Protein 4JPD (pdb70)

Secondary structure (DSSP, 8-state):
----HHHHHHHHHHHHHHHHHHHHHHHTT---EEEEETTEEEEE-TTS-EEEEEEEGGGTEEEEEETTEEEEEEEETTEEEETTT--BHHHHHHHHHHHHHSS------

CATH classification: 3.30.920.10

B-factor: mean 18.34, std 9.59, range [4.43, 55.81]

Foldseek 3Di:
DDDDVVLVVVLVVVLVLVVVLVVVVCVPDFDWDWDDDDQKIWTAGPVRFIWIWGDDVVQSWIWIQAPVGIFIWHDDPHFTATPPPGDGDQVVVQVRVCVRRVHGRHRDD

Organism: Burkholderia cenocepacia (strain ATCC BAA-245 / DSM 16553 / LMG 16656 / NCTC 13227 / J2315 / CF5610) (NCBI:txid216591)

Sequence (109 aa):
SMSDTEYLARAEAVLLAAVERTVDVANDGDHDIDLERNNGSSVLTLTFENGSKIIVNLQPPMKEVWIAAKAGGFHYRFIIDGEEWRDTRTGTEFFSSALTDDYATQQAGLPITFSA

Radius of gyration: 13.41 Å; Cα contacts (8 Å, |Δi|>4): 177; chains: 1; bounding box: 35×29×28 Å

InterPro domains:
  IPR002908 Frataxin/CyaY [PF01491] (1-101)
  IPR002908 Frataxin/CyaY [PS50810] (1-104)
  IPR002908 Frataxin/CyaY [PTHR16821] (1-107)
  IPR002908 Frataxin/CyaY [SM01219] (1-107)
  IPR002908 Frataxin/CyaY [TIGR03421] (3-106)
  IPR020895 Frataxin conserved site [PS01344] (51-65)
  IPR036524 Frataxin/CyaY superfamily [G3DSA:3.30.920.10] (1-108)
  IPR036524 Frataxin/CyaY superfamily [SSF55387] (1-106)
  IPR047584 Iron-sulfur cluster assembly protein CyaY [MF_00142] (1-106)

Solvent-accessible surface area: 6140 Å² total; per-residue (Å²): 162,178,93,45,97,144,14,42,63,129,0,75,57,6,0,34,22,0,49,141,33,0,68,103,15,52,126,55,90,30,116,6,88,44,35,91,99,68,45,58,0,38,0,49,6,97,105,54,17,46,0,58,0,28,12,43,69,98,82,103,7,0,70,2,47,17,143,52,32,52,44,68,0,96,67,80,128,59,70,17,73,12,62,216,104,41,60,51,0,24,62,4,0,34,74,26,0,49,105,4,30,65,83,91,6,99,13,86,133

Structure (mmCIF, N/CA/C/O backbone):
data_4JPD
#
_entry.id   4JPD
#
_cell.length_a   96.020
_cell.length_b   96.020
_cell.length_c   96.020
_cell.angle_alpha   90.000
_cell.angle_beta   90.000
_cell.angle_gamma   90.000
#
_symmetry.space_group_name_H-M   'P 43 3 2'
#
loop_
_entity.id
_entity.type
_entity.pdbx_description
1 polymer 'Protein CyaY'
2 non-polymer 'ACETATE ION'
3 non-polymer 'SODIUM ION'
4 non-polymer 'SULFATE ION'
5 water water
#
loop_
_atom_site.g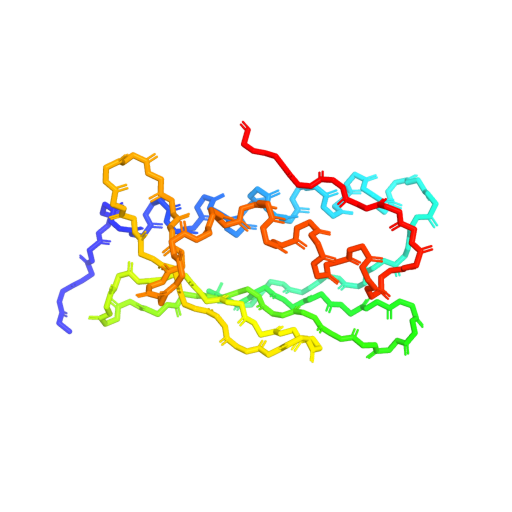roup_PDB
_atom_site.id
_atom_site.type_symbol
_atom_site.label_atom_id
_atom_site.label_alt_id
_atom_site.label_comp_id
_atom_site.label_asym_id
_atom_site.label_entity_id
_atom_site.label_seq_id
_atom_site.pdbx_PDB_ins_code
_atom_site.Cartn_x
_atom_site.Cartn_y
_atom_site.Cartn_z
_atom_site.occupancy
_atom_site.B_iso_or_equiv
_atom_site.auth_seq_id
_atom_site.auth_comp_id
_atom_site.auth_asym_id
_atom_site.auth_atom_id
_atom_site.pdbx_PDB_model_num
ATOM 1 N N . SER A 1 4 ? 58.572 61.509 31.991 1.00 50.20 0 SER A N 1
ATOM 2 C CA . SER A 1 4 ? 57.308 62.154 32.473 1.00 48.42 0 SER A CA 1
ATOM 3 C C . SER A 1 4 ? 57.622 63.278 33.493 1.00 45.97 0 SER A C 1
ATOM 4 O O . SER A 1 4 ? 58.485 64.132 33.238 1.00 50.71 0 SER A O 1
ATOM 6 N N . MET A 1 5 ? 56.906 63.295 34.619 1.00 38.86 1 MET A N 1
ATOM 7 C CA . MET A 1 5 ? 57.189 64.225 35.707 1.00 33.35 1 MET A CA 1
ATOM 8 C C . MET A 1 5 ? 57.873 63.430 36.823 1.00 26.61 1 MET A C 1
ATOM 9 O O . MET A 1 5 ? 57.495 62.288 37.095 1.00 23.92 1 MET A O 1
ATOM 14 N N . SER A 1 6 ? 58.867 64.039 37.474 1.00 21.49 2 SER A N 1
ATOM 15 C CA . SER A 1 6 ? 59.539 63.415 38.631 1.00 18.54 2 SER A CA 1
ATOM 16 C C . SER A 1 6 ? 58.535 63.172 39.746 1.00 15.50 2 SER A C 1
ATOM 17 O O . SER A 1 6 ? 57.772 64.080 40.101 1.00 15.69 2 SER A O 1
ATOM 20 N N . ASP A 1 7 ? 58.539 61.957 40.289 1.00 13.00 3 ASP A N 1
ATOM 21 C CA . ASP A 1 7 ? 57.715 61.585 41.413 1.00 11.09 3 ASP A CA 1
ATOM 22 C C . ASP A 1 7 ? 58.579 61.656 42.668 1.00 10.28 3 ASP A C 1
ATOM 23 O O . ASP A 1 7 ? 59.333 60.726 42.971 1.00 9.81 3 ASP A O 1
ATOM 28 N N . THR A 1 8 ? 58.467 62.764 43.383 1.00 9.92 4 THR A N 1
ATOM 29 C CA . THR A 1 8 ? 59.334 63.026 44.535 1.00 9.73 4 THR A CA 1
ATOM 30 C C . THR A 1 8 ? 58.981 62.169 45.740 1.00 9.03 4 THR A C 1
ATOM 31 O O . THR A 1 8 ? 59.829 62.010 46.632 1.00 8.85 4 THR A O 1
ATOM 35 N N . GLU A 1 9 ? 57.748 61.628 45.792 1.00 8.58 5 GLU A N 1
ATOM 36 C CA . GLU A 1 9 ? 57.390 60.754 46.896 1.00 8.33 5 GLU A CA 1
ATOM 37 C C . GLU A 1 9 ? 58.097 59.413 46.724 1.00 8.05 5 GLU A C 1
ATOM 38 O O . GLU A 1 9 ? 58.683 58.903 47.662 1.00 8.09 5 GLU A O 1
ATOM 44 N N . TYR A 1 10 ? 58.071 58.893 45.503 1.00 8.01 6 TYR A N 1
ATOM 45 C CA . TYR A 1 10 ? 58.881 57.733 45.129 1.00 8.05 6 TYR A CA 1
ATOM 46 C C . TYR A 1 10 ? 60.371 57.999 45.327 1.00 8.14 6 TYR A C 1
ATOM 47 O O . TYR A 1 10 ? 61.064 57.212 45.974 1.00 8.08 6 TYR A O 1
ATOM 56 N N . LEU A 1 11 ? 60.878 59.101 44.784 1.00 8.46 7 LEU A N 1
ATOM 57 C CA . LEU A 1 11 ? 62.312 59.366 44.879 1.00 8.82 7 LEU A CA 1
ATOM 58 C C . LEU A 1 11 ? 62.805 59.478 46.324 1.00 8.79 7 LEU A C 1
ATOM 59 O O . LEU A 1 11 ? 63.890 59.017 46.654 1.00 8.76 7 LEU A O 1
ATOM 64 N N . ALA A 1 12 ? 62.041 60.124 47.181 1.00 8.93 8 ALA A N 1
ATOM 65 C CA . ALA A 1 12 ? 62.440 60.221 48.582 1.00 9.21 8 ALA A CA 1
ATOM 66 C C . ALA A 1 12 ? 62.604 58.838 49.253 1.00 9.11 8 ALA A C 1
ATOM 67 O O . ALA A 1 12 ? 63.587 58.572 49.948 1.00 9.07 8 ALA A O 1
ATOM 69 N N . ARG A 1 13 ? 61.661 57.938 49.005 1.00 9.26 9 ARG A N 1
ATOM 70 C CA . ARG A 1 13 ? 61.738 56.574 49.537 1.00 9.56 9 ARG A CA 1
ATOM 71 C C . ARG A 1 13 ? 62.867 55.771 48.921 1.00 9.63 9 ARG A C 1
ATOM 72 O O . ARG A 1 13 ? 63.648 55.141 49.646 1.00 9.73 9 ARG A O 1
ATOM 80 N N . ALA A 1 14 ? 63.002 55.817 47.596 1.00 9.94 10 ALA A N 1
ATOM 81 C CA . ALA A 1 14 ? 64.020 55.042 46.904 1.00 10.36 10 ALA A CA 1
ATOM 82 C C . ALA A 1 14 ? 65.447 55.533 47.230 1.00 10.59 10 ALA A C 1
ATOM 83 O O . ALA A 1 14 ? 66.351 54.730 47.475 1.00 10.56 10 ALA A O 1
ATOM 85 N N . GLU A 1 15 ? 65.638 56.845 47.250 1.00 10.85 11 GLU A N 1
ATOM 86 C CA . GLU A 1 15 ? 66.926 57.439 47.630 1.00 11.44 11 GLU A CA 1
ATOM 87 C C . GLU A 1 15 ? 67.308 57.058 49.066 1.00 10.84 11 GLU A C 1
ATOM 88 O O . GLU A 1 15 ? 68.483 56.760 49.362 1.00 10.75 11 GLU A O 1
ATOM 94 N N . ALA A 1 16 ? 66.320 57.021 49.959 1.00 10.29 12 ALA A N 1
ATOM 95 C CA . ALA A 1 16 ? 66.549 56.591 51.335 1.00 10.01 12 ALA A CA 1
ATOM 96 C C . ALA A 1 16 ? 67.071 55.143 51.428 1.00 9.71 12 ALA A C 1
ATOM 97 O O . ALA A 1 16 ? 67.881 54.840 52.310 1.00 9.76 12 ALA A O 1
ATOM 99 N N . VAL A 1 17 ? 66.637 54.262 50.531 1.00 9.50 13 VAL A N 1
ATOM 100 C CA . VAL A 1 17 ? 67.219 52.902 50.445 1.00 9.55 13 VAL A CA 1
ATOM 101 C C . VAL A 1 17 ? 68.717 52.945 50.100 1.00 9.45 13 VAL A C 1
ATOM 102 O O . VAL A 1 17 ? 69.536 52.296 50.772 1.00 9.34 13 VAL A O 1
ATOM 106 N N . LEU A 1 18 ? 69.071 53.674 49.041 1.00 9.36 14 LEU A N 1
ATOM 107 C CA A LEU A 1 18 ? 70.472 53.810 48.648 0.50 9.64 14 LEU A CA 1
ATOM 108 C CA B LEU A 1 18 ? 70.473 53.775 48.657 0.50 9.69 14 LEU A CA 1
ATOM 109 C C . LEU A 1 18 ? 71.294 54.324 49.818 1.00 9.42 14 LEU A C 1
ATOM 110 O O . LEU A 1 18 ? 72.393 53.820 50.091 1.00 9.49 14 LEU A O 1
ATOM 119 N N . ALA A 1 19 ? 70.763 55.339 50.503 1.00 9.16 15 ALA A N 1
ATOM 120 C CA . ALA A 1 19 ? 71.497 55.961 51.605 1.00 9.19 15 ALA A CA 1
ATOM 121 C C . ALA A 1 19 ? 71.704 54.980 52.774 1.00 9.05 15 ALA A C 1
ATOM 122 O O . ALA A 1 19 ? 72.804 54.893 53.323 1.00 9.11 15 ALA A O 1
ATOM 124 N N . ALA A 1 20 ? 70.664 54.240 53.146 1.00 8.90 16 ALA A N 1
ATOM 125 C CA . ALA A 1 20 ? 70.750 53.214 54.191 1.00 8.98 16 ALA A CA 1
ATOM 126 C C . ALA A 1 20 ? 71.790 52.131 53.856 1.00 9.23 16 ALA A C 1
ATOM 127 O O . ALA A 1 20 ? 72.581 51.717 54.692 1.00 9.09 16 ALA A O 1
ATOM 129 N N . VAL A 1 21 ? 71.782 51.679 52.601 1.00 9.56 17 VAL A N 1
ATOM 130 C CA . VAL A 1 21 ? 72.756 50.686 52.162 1.00 10.10 17 VAL A CA 1
ATOM 131 C C . VAL A 1 21 ? 74.181 51.246 52.315 1.00 10.33 17 VAL A C 1
ATOM 132 O O . VAL A 1 21 ? 75.077 50.564 52.855 1.00 10.63 17 VAL A O 1
ATOM 136 N N . GLU A 1 22 ? 74.387 52.484 51.874 1.00 10.50 18 GLU A N 1
ATOM 137 C CA . GLU A 1 22 ? 75.708 53.099 51.954 1.00 11.03 18 GLU A CA 1
ATOM 138 C C . GLU A 1 22 ? 76.177 53.216 53.415 1.00 10.73 18 GLU A C 1
ATOM 139 O O . GLU A 1 22 ? 77.329 52.919 53.712 1.00 10.71 18 GLU A O 1
ATOM 145 N N . ARG A 1 23 ? 75.300 53.652 54.311 1.00 10.56 19 ARG A N 1
ATOM 146 C CA . ARG A 1 23 ? 75.681 53.776 55.744 1.00 10.73 19 ARG A CA 1
ATOM 147 C C . ARG A 1 23 ? 76.105 52.442 56.340 1.00 10.89 19 ARG A C 1
ATOM 148 O O . ARG A 1 23 ? 77.108 52.360 57.056 1.00 11.14 19 ARG A O 1
ATOM 156 N N . THR A 1 24 ? 75.367 51.381 56.038 1.00 10.90 20 THR A N 1
ATOM 157 C CA . THR A 1 24 ? 75.734 50.071 56.554 1.00 11.52 20 THR A CA 1
ATOM 158 C C . THR A 1 24 ? 77.093 49.649 56.037 1.00 11.61 20 THR A C 1
ATOM 159 O O . THR A 1 24 ? 77.911 49.145 56.813 1.00 11.80 20 THR A O 1
ATOM 163 N N . VAL A 1 25 ? 77.364 49.904 54.759 1.00 11.76 21 VAL A N 1
ATOM 164 C CA . VAL A 1 25 ? 78.686 49.550 54.187 1.00 12.44 21 VAL A CA 1
ATOM 165 C C . VAL A 1 25 ? 79.804 50.362 54.851 1.00 12.43 21 VAL A C 1
ATOM 166 O O . VAL A 1 25 ? 80.901 49.823 55.122 1.00 12.64 21 VAL A O 1
ATOM 170 N N . ASP A 1 26 ? 79.534 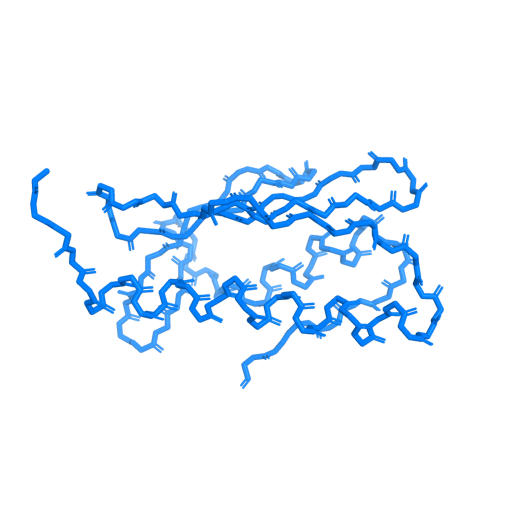51.648 55.121 1.00 12.33 22 ASP A N 1
ATOM 171 C CA . ASP A 1 26 ? 80.494 52.512 55.810 1.00 12.75 22 ASP A CA 1
ATOM 172 C C . ASP A 1 26 ? 80.870 51.904 57.170 1.00 13.12 22 ASP A C 1
ATOM 173 O O . ASP A 1 26 ? 82.063 51.838 57.548 1.00 13.69 22 ASP A O 1
ATOM 178 N N . VAL A 1 27 ? 79.863 51.421 57.882 1.00 13.21 23 VAL A N 1
ATOM 179 C CA . VAL A 1 27 ? 80.099 50.789 59.191 1.00 13.86 23 VAL A CA 1
ATOM 180 C C . VAL A 1 27 ? 80.905 49.516 59.032 1.00 14.83 23 VAL A C 1
ATOM 181 O O . VAL A 1 27 ? 81.868 49.307 59.791 1.00 15.26 23 VAL A O 1
ATOM 185 N N . ALA A 1 28 ? 80.528 48.673 58.075 1.00 14.93 24 ALA A N 1
ATOM 186 C CA . ALA A 1 28 ? 81.278 47.454 57.797 1.00 16.55 24 ALA A CA 1
ATOM 187 C C . ALA A 1 28 ? 82.748 47.778 57.489 1.00 17.18 24 ALA A C 1
ATOM 188 O O . ALA A 1 28 ? 83.664 47.084 57.959 1.00 17.93 24 ALA A O 1
ATOM 190 N N . ASN A 1 29 ? 82.974 48.850 56.743 1.00 17.62 25 ASN A N 1
ATOM 191 C CA . ASN A 1 29 ? 84.318 49.276 56.385 1.00 18.92 25 ASN A CA 1
ATOM 192 C C . ASN A 1 29 ? 85.134 49.842 57.549 1.00 20.31 25 ASN A C 1
ATOM 193 O O . ASN A 1 29 ? 86.368 49.778 57.519 1.00 21.06 25 ASN A O 1
ATOM 198 N N . ASP A 1 30 ? 84.474 50.345 58.589 1.00 21.05 26 ASP A N 1
ATOM 199 C CA . ASP A 1 30 ? 85.168 50.704 59.826 1.00 23.01 26 ASP A CA 1
ATOM 200 C C . ASP A 1 30 ? 85.788 49.499 60.528 1.00 25.01 26 ASP A C 1
ATOM 201 O O . ASP A 1 30 ? 86.709 49.678 61.310 1.00 25.93 26 ASP A O 1
ATOM 206 N N . GLY A 1 31 ? 85.244 48.307 60.284 1.00 33.70 27 GLY A N 1
ATOM 207 C CA . GLY A 1 31 ? 85.671 47.074 60.933 1.00 37.03 27 GLY A CA 1
ATOM 208 C C . GLY A 1 31 ? 86.497 46.186 60.007 1.00 39.52 27 GLY A C 1
ATOM 209 O O . GLY A 1 31 ? 87.449 46.652 59.386 1.00 42.60 27 GLY A O 1
ATOM 210 N N . ASP A 1 32 ? 86.119 44.911 59.908 1.00 40.46 28 ASP A N 1
ATOM 211 C CA . ASP A 1 32 ? 86.918 43.910 59.197 1.00 41.62 28 ASP A CA 1
ATOM 212 C C . ASP A 1 32 ? 86.762 43.978 57.663 1.00 40.33 28 ASP A C 1
ATOM 213 O O . ASP A 1 32 ? 87.540 43.367 56.945 1.00 44.26 28 ASP A O 1
ATOM 215 N N . HIS A 1 33 ? 85.794 44.737 57.158 1.00 38.60 29 HIS A N 1
ATOM 216 C CA . HIS A 1 33 ? 85.522 44.755 55.712 1.00 37.77 29 HIS A CA 1
ATOM 217 C C . HIS A 1 33 ? 86.361 45.776 54.940 1.00 36.48 29 HIS A C 1
ATOM 218 O O . HIS A 1 33 ? 86.854 46.760 55.503 1.00 35.12 29 HIS A O 1
ATOM 225 N N . ASP A 1 34 ? 86.520 45.500 53.645 1.00 34.60 30 ASP A N 1
ATOM 226 C CA . ASP A 1 34 ? 87.055 46.449 52.696 1.00 34.85 30 ASP A CA 1
ATOM 227 C C . ASP A 1 34 ? 86.217 46.333 51.418 1.00 31.71 30 ASP A C 1
ATOM 228 O O . ASP A 1 34 ? 86.596 45.648 50.456 1.00 31.26 30 ASP A O 1
ATOM 233 N N . ILE A 1 35 ? 85.058 46.983 51.428 1.00 27.48 31 ILE A N 1
ATOM 234 C CA . ILE A 1 35 ? 84.158 47.010 50.284 1.00 25.39 31 ILE A CA 1
ATOM 235 C C . ILE A 1 35 ? 84.313 48.381 49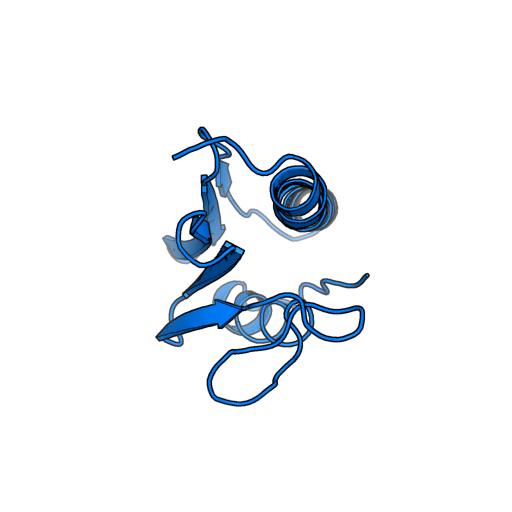.628 1.00 24.93 31 ILE A C 1
ATOM 236 O O . ILE A 1 35 ? 84.165 49.400 50.285 1.00 23.32 31 ILE A O 1
ATOM 241 N N . ASP A 1 36 ? 84.623 48.411 48.343 1.00 24.43 32 ASP A N 1
ATOM 242 C CA . ASP A 1 36 ? 84.692 49.673 47.633 1.00 25.24 32 ASP A CA 1
ATOM 243 C C . ASP A 1 36 ? 83.275 50.143 47.331 1.00 22.76 32 ASP A C 1
ATOM 244 O O . ASP A 1 36 ? 82.470 49.390 46.796 1.00 21.45 32 ASP A O 1
ATOM 249 N N . LEU A 1 37 ? 82.979 51.387 47.670 1.00 21.09 33 LEU A N 1
ATOM 250 C CA . LEU A 1 37 ? 81.644 51.932 47.447 1.00 20.41 33 LEU A CA 1
ATOM 251 C C . LEU A 1 37 ? 81.713 53.150 46.519 1.00 19.39 33 LEU A C 1
ATOM 252 O O . LEU A 1 37 ? 82.505 54.054 46.744 1.00 19.14 33 LEU A O 1
ATOM 257 N N . GLU A 1 38 ? 80.864 53.180 45.492 1.00 17.55 34 GLU A N 1
ATOM 258 C CA . GLU A 1 38 ? 80.742 54.339 44.608 1.00 17.10 34 GLU A CA 1
ATOM 259 C C . GLU A 1 38 ? 79.259 54.695 44.468 1.00 16.00 34 GLU A C 1
ATOM 260 O O . GLU A 1 38 ? 78.446 53.849 44.125 1.00 15.15 34 GLU A O 1
ATOM 262 N N . ARG A 1 39 ? 78.934 55.953 44.705 1.00 15.72 35 ARG A N 1
ATOM 263 C CA . ARG A 1 39 ? 77.581 56.470 44.494 1.00 15.06 35 ARG A CA 1
ATOM 264 C C . ARG A 1 39 ? 77.693 57.478 43.373 1.00 15.68 35 ARG A C 1
ATOM 265 O O . ARG A 1 39 ? 78.420 58.482 43.487 1.00 16.37 35 ARG A O 1
ATOM 273 N N . ASN A 1 40 ? 77.016 57.188 42.272 1.00 15.56 36 ASN A N 1
ATOM 274 C CA A ASN A 1 40 ? 77.021 58.061 41.098 0.50 16.15 36 ASN A CA 1
ATOM 275 C CA B ASN A 1 40 ? 77.009 58.073 41.121 0.50 16.56 36 ASN A CA 1
ATOM 276 C C . ASN A 1 40 ? 75.588 58.163 40.586 1.00 15.62 36 ASN A C 1
ATOM 277 O O . ASN A 1 40 ? 74.986 57.153 40.201 1.00 14.66 36 ASN A O 1
ATOM 286 N N . GLY A 1 41 ? 75.039 59.365 40.604 1.00 15.62 37 GLY A N 1
ATOM 287 C CA . GLY A 1 41 ? 73.629 59.571 40.251 1.00 15.20 37 GLY A CA 1
ATOM 288 C C . GLY A 1 41 ? 72.786 58.728 41.184 1.00 14.39 37 GLY A C 1
ATOM 289 O O . GLY A 1 41 ? 72.965 58.805 42.413 1.00 14.46 37 GLY A O 1
ATOM 290 N N . SER A 1 42 ? 71.908 57.901 40.614 1.00 13.70 38 SER A N 1
ATOM 291 C CA A SER A 1 42 ? 71.035 57.021 41.410 0.50 13.13 38 SER A CA 1
ATOM 292 C CA B SER A 1 42 ? 71.021 57.013 41.378 0.50 13.11 38 SER A CA 1
ATOM 293 C C . SER A 1 42 ? 71.537 55.566 41.415 1.00 12.76 38 SER A C 1
ATOM 294 O O . SER A 1 42 ? 70.749 54.605 41.542 1.00 12.53 38 SER A O 1
ATOM 299 N N . VAL A 1 43 ? 72.851 55.410 41.304 1.00 12.86 39 VAL A N 1
ATOM 300 C CA . VAL A 1 43 ? 73.483 54.093 41.243 1.00 12.56 39 VAL A CA 1
ATOM 301 C C . VAL A 1 43 ? 74.533 53.951 42.332 1.00 12.95 39 VAL A C 1
ATOM 302 O O . VAL A 1 43 ? 75.515 54.727 42.403 1.00 13.08 39 VAL A O 1
ATOM 306 N N . LEU A 1 44 ? 74.363 52.913 43.147 1.00 12.78 40 LEU A N 1
ATOM 307 C CA . LEU A 1 44 ? 75.324 52.585 44.191 1.00 13.27 40 LEU A CA 1
ATOM 308 C C . LEU A 1 44 ? 76.024 51.289 43.812 1.00 13.62 40 LEU A C 1
ATOM 309 O O . LEU A 1 44 ? 75.380 50.253 43.672 1.00 13.65 40 LEU A O 1
ATOM 314 N N . THR A 1 45 ? 77.347 51.349 43.624 1.00 14.18 41 THR A N 1
ATOM 315 C CA . THR A 1 45 ? 78.135 50.179 43.230 1.00 14.40 41 THR A CA 1
ATOM 316 C C . THR A 1 45 ? 79.045 49.731 44.378 1.00 14.89 41 THR A C 1
ATOM 317 O O . THR A 1 45 ? 79.858 50.522 44.895 1.00 15.29 41 THR A O 1
ATOM 321 N N . LEU A 1 46 ? 78.884 48.478 44.796 1.00 14.82 42 LEU A N 1
ATOM 322 C CA . LEU A 1 46 ? 79.706 47.887 45.826 1.00 15.41 42 LEU A CA 1
ATOM 323 C C . LEU A 1 46 ? 80.635 46.874 45.181 1.00 16.01 42 LEU A C 1
ATOM 324 O O . LEU A 1 46 ? 80.161 45.985 44.471 1.00 15.10 42 LEU A O 1
ATOM 329 N N . THR A 1 47 ? 81.938 46.997 45.440 1.00 16.70 43 THR A N 1
ATOM 330 C CA . THR A 1 47 ? 82.926 46.043 44.903 1.00 17.80 43 THR A CA 1
ATOM 331 C C . THR A 1 47 ? 83.617 45.372 46.073 1.00 18.49 43 THR A C 1
ATOM 332 O O . THR A 1 47 ? 84.273 46.035 46.892 1.00 18.38 43 THR A O 1
ATOM 336 N N . PHE A 1 48 ? 83.409 44.068 46.178 1.00 19.15 44 PHE A N 1
ATOM 337 C CA . PHE A 1 48 ? 83.940 43.293 47.300 1.00 20.41 44 PHE A CA 1
ATOM 338 C C . PHE A 1 48 ? 85.411 42.948 47.093 1.00 22.03 44 PHE A C 1
ATOM 339 O O . PHE A 1 48 ? 85.952 43.113 45.999 1.00 22.21 44 PHE A O 1
ATOM 347 N N . GLU A 1 49 ? 86.053 42.474 48.155 1.00 23.99 45 GLU A N 1
ATOM 348 C CA . GLU A 1 49 ? 87.499 42.158 48.128 1.00 25.89 45 GLU A CA 1
ATOM 349 C C . GLU A 1 49 ? 87.865 41.118 47.072 1.00 26.82 45 GLU A C 1
ATOM 350 O O . GLU A 1 49 ? 88.952 41.178 46.490 1.00 28.61 45 GLU A O 1
ATOM 352 N N . ASN A 1 50 ? 86.953 40.182 46.810 1.00 26.46 46 ASN A N 1
ATOM 353 C CA . ASN A 1 50 ? 87.141 39.169 45.773 1.00 26.60 46 ASN A CA 1
ATOM 354 C C . ASN A 1 50 ? 86.853 39.650 44.369 1.00 25.93 46 ASN A C 1
ATOM 355 O O . ASN A 1 50 ? 86.915 38.876 43.426 1.00 26.70 46 ASN A O 1
ATOM 360 N N . GLY A 1 51 ? 86.508 40.924 44.225 1.00 24.86 47 GLY A N 1
ATOM 361 C CA . GLY A 1 51 ? 86.327 41.530 42.911 1.00 24.10 47 GLY A CA 1
ATOM 362 C C . GLY A 1 51 ? 84.885 41.507 42.435 1.00 22.46 47 GLY A C 1
ATOM 363 O O . GLY A 1 51 ? 84.566 42.143 41.437 1.00 22.47 47 GLY A O 1
ATOM 364 N N . SER A 1 52 ? 84.022 40.756 43.128 1.00 21.10 48 SER A N 1
ATOM 365 C CA . SER A 1 52 ? 82.611 40.657 42.748 1.00 19.38 48 SER A CA 1
ATOM 366 C C . SER A 1 52 ? 81.890 41.954 43.094 1.00 18.12 48 SER A C 1
ATOM 367 O O . SER A 1 52 ? 82.412 42.795 43.857 1.00 17.71 48 SER A O 1
ATOM 370 N N . LYS A 1 53 ? 80.689 42.096 42.543 1.00 16.85 49 LYS A N 1
ATOM 371 C CA . LYS A 1 53 ? 79.961 43.365 42.630 1.00 16.05 49 LYS A CA 1
ATOM 372 C C . LYS A 1 53 ? 78.524 43.185 42.997 1.00 14.95 49 LYS A C 1
ATOM 373 O O . LYS A 1 53 ? 77.906 42.167 42.690 1.00 14.55 49 LYS A O 1
ATOM 375 N N . ILE A 1 54 ? 77.994 44.212 43.645 1.00 14.32 50 ILE A N 1
ATOM 376 C CA . ILE A 1 54 ? 76.559 44.383 43.800 1.00 14.20 50 ILE A CA 1
ATOM 377 C C . ILE A 1 54 ? 76.265 45.837 43.459 1.00 13.91 50 ILE A C 1
ATOM 378 O O . ILE A 1 54 ? 76.962 46.740 43.925 1.00 13.95 50 ILE A O 1
ATOM 383 N N . ILE A 1 55 ? 75.228 46.040 42.655 1.00 13.74 51 ILE A N 1
ATOM 384 C CA . ILE A 1 55 ? 74.740 47.363 42.340 1.00 14.10 51 ILE A CA 1
ATOM 385 C C . ILE A 1 55 ? 73.309 47.457 42.844 1.00 13.33 51 ILE A C 1
ATOM 386 O O . ILE A 1 55 ? 72.492 46.544 42.631 1.00 12.35 51 ILE A O 1
ATOM 391 N N . VAL A 1 56 ? 73.044 48.558 43.537 1.00 12.63 52 VAL A N 1
ATOM 392 C CA . VAL A 1 56 ? 71.703 48.940 43.918 1.00 11.78 52 VAL A CA 1
ATOM 393 C C . VAL A 1 56 ? 71.390 50.233 43.174 1.00 11.89 52 VAL A C 1
ATOM 394 O O . VAL A 1 56 ? 72.140 51.203 43.253 1.00 11.60 52 VAL A O 1
ATOM 398 N N . ASN A 1 57 ? 70.297 50.255 42.420 1.00 12.44 53 ASN A N 1
ATOM 399 C CA . ASN A 1 57 ? 69.938 51.427 41.660 1.00 12.95 53 ASN A CA 1
ATOM 400 C C . ASN A 1 57 ? 68.435 51.669 41.552 1.00 12.65 53 ASN A C 1
ATOM 401 O O . ASN A 1 57 ? 67.611 50.798 41.875 1.00 11.54 53 ASN A O 1
ATOM 406 N N . LEU A 1 58 ? 68.094 52.869 41.094 1.00 12.73 54 LEU A N 1
ATOM 407 C CA . LEU A 1 58 ? 66.691 53.233 40.857 1.00 13.33 54 LEU A CA 1
ATOM 408 C C . LEU A 1 58 ? 66.221 52.910 39.448 1.00 13.42 54 LEU A C 1
ATOM 409 O O . LEU A 1 58 ? 66.946 53.104 38.479 1.00 13.90 54 LEU A O 1
ATOM 414 N N . GLN A 1 59 ? 64.967 52.463 39.357 1.00 12.67 55 GLN A N 1
ATOM 415 C CA . GLN A 1 59 ? 64.235 52.332 38.107 1.00 12.96 55 GLN A CA 1
ATOM 416 C C . GLN A 1 59 ? 62.950 53.183 38.193 1.00 12.45 55 GLN A C 1
ATOM 417 O O . GLN A 1 59 ? 61.848 52.653 38.484 1.00 11.78 55 GLN A O 1
ATOM 423 N N . PRO A 1 60 ? 63.074 54.504 37.930 1.00 12.74 56 PRO A N 1
ATOM 424 C CA . PRO A 1 60 ? 61.908 55.362 38.120 1.00 12.89 56 PRO A CA 1
ATOM 425 C C . PRO A 1 60 ? 60.675 55.023 37.274 1.00 13.33 56 PRO A C 1
ATOM 426 O O . PRO A 1 60 ? 59.564 55.198 37.755 1.00 12.94 56 PRO A O 1
ATOM 430 N N . PRO A 1 61 ? 60.845 54.499 36.046 1.00 13.82 57 PRO A N 1
ATOM 431 C CA . PRO A 1 61 ? 59.653 54.249 35.230 1.00 14.76 57 PRO A CA 1
ATOM 432 C C . PRO A 1 61 ? 58.619 53.324 35.908 1.00 14.69 57 PRO A C 1
ATOM 433 O O . PRO A 1 61 ? 57.433 53.422 35.604 1.00 14.66 57 PRO A O 1
ATOM 437 N N . MET A 1 62 ? 59.071 52.396 36.754 1.00 14.33 58 MET A N 1
ATOM 438 C CA . MET A 1 62 ? 58.158 51.519 37.522 1.00 14.78 58 MET A CA 1
ATOM 439 C C . MET A 1 62 ? 58.203 51.788 39.024 1.00 12.93 58 MET A C 1
ATOM 440 O O . MET A 1 62 ? 57.714 50.989 39.821 1.00 11.86 58 MET A O 1
ATOM 445 N N . LYS A 1 63 ? 58.815 52.902 39.402 1.00 12.21 59 LYS A N 1
ATOM 446 C CA . LYS A 1 63 ? 58.955 53.272 40.796 1.00 11.43 59 LYS A CA 1
ATOM 447 C C . LYS A 1 63 ? 59.598 52.130 41.596 1.00 10.70 59 LYS A C 1
ATOM 448 O O . LYS A 1 63 ? 59.164 51.788 42.717 1.00 10.25 59 LYS A O 1
ATOM 454 N N . GLU A 1 64 ? 60.667 51.577 41.030 1.00 10.09 60 GLU A N 1
ATOM 455 C CA . GLU A 1 64 ? 61.366 50.432 41.616 1.00 9.81 60 GLU A CA 1
ATOM 456 C C . GLU A 1 64 ? 62.791 50.763 42.067 1.00 9.24 60 GLU A C 1
ATOM 457 O O . GLU A 1 64 ? 63.390 51.792 41.669 1.00 9.18 60 GLU A O 1
ATOM 463 N N . VAL A 1 65 ? 63.309 49.890 42.921 1.00 8.94 61 VAL A N 1
ATOM 464 C CA . VAL A 1 65 ? 64.733 49.829 43.299 1.00 8.82 61 VAL A CA 1
ATOM 465 C C . VAL A 1 65 ? 65.175 48.437 42.846 1.00 8.88 61 VAL A C 1
ATOM 466 O O . VAL A 1 65 ? 64.444 47.444 43.027 1.00 8.95 61 VAL A O 1
ATOM 470 N N . TRP A 1 66 ? 66.335 48.361 42.221 1.00 8.88 62 TRP A N 1
ATOM 471 C CA . TRP A 1 66 ? 66.850 47.106 41.702 1.00 9.18 62 TRP A CA 1
ATOM 472 C C . TRP A 1 66 ? 68.154 46.710 42.375 1.00 9.22 62 TRP A C 1
ATOM 473 O O . TRP A 1 66 ? 68.953 47.575 42.760 1.00 9.21 62 TRP A O 1
ATOM 484 N N . ILE A 1 67 ? 68.364 45.402 42.465 1.00 9.51 63 ILE A N 1
ATOM 485 C CA . ILE A 1 67 ? 69.669 44.811 42.790 1.00 9.84 63 ILE A CA 1
ATOM 486 C C . ILE A 1 67 ? 70.213 44.028 41.604 1.00 10.33 63 ILE A C 1
ATOM 487 O O . ILE A 1 67 ? 69.490 43.260 40.960 1.00 10.31 63 ILE A O 1
ATOM 492 N N . ALA A 1 68 ? 71.496 44.219 41.323 1.00 10.56 64 ALA A N 1
ATOM 493 C CA . ALA A 1 68 ? 72.248 43.321 40.461 1.00 11.22 64 ALA A CA 1
ATOM 494 C C . ALA A 1 68 ? 73.386 42.730 41.294 1.00 11.70 64 ALA A C 1
ATOM 495 O O . ALA A 1 68 ? 74.223 43.472 41.823 1.00 11.57 64 ALA A O 1
ATOM 497 N N . ALA A 1 69 ? 73.388 41.408 41.438 1.00 12.05 65 ALA A N 1
ATOM 498 C CA . ALA A 1 69 ? 74.346 40.718 42.306 1.00 12.77 65 ALA A CA 1
ATOM 499 C C . ALA A 1 69 ? 74.776 39.449 41.622 1.00 13.72 65 ALA A C 1
ATOM 500 O O . ALA A 1 69 ? 74.257 39.115 40.555 1.00 13.58 65 ALA A O 1
ATOM 502 N N . LYS A 1 70 ? 75.681 38.700 42.256 1.00 14.74 66 LYS A N 1
ATOM 503 C CA . LYS A 1 70 ? 76.108 37.434 41.713 1.00 16.16 66 LYS A CA 1
ATOM 504 C C . LYS A 1 70 ? 74.925 36.482 41.525 1.00 15.85 66 LYS A C 1
ATOM 505 O O . LYS A 1 70 ? 74.870 35.756 40.539 1.00 16.04 66 LYS A O 1
ATOM 511 N N . ALA A 1 71 ? 73.949 36.577 42.437 1.00 15.07 67 ALA A N 1
ATOM 512 C CA . ALA A 1 71 ? 72.781 35.726 42.445 1.00 15.21 67 ALA A CA 1
ATOM 513 C C . ALA A 1 71 ? 71.797 36.051 41.338 1.00 14.82 67 ALA A C 1
ATOM 514 O O . ALA A 1 71 ? 70.899 35.265 41.079 1.00 14.97 67 ALA A O 1
ATOM 516 N N . GLY A 1 72 ? 71.952 37.224 40.713 1.00 14.23 68 GLY A N 1
ATOM 517 C CA . GLY A 1 72 ? 71.048 37.683 39.638 1.00 13.89 68 GLY A CA 1
ATOM 518 C C . GLY A 1 72 ? 70.581 39.137 39.762 1.00 12.94 68 GLY A C 1
ATOM 519 O O . GLY A 1 72 ? 71.185 39.969 40.456 1.00 12.65 68 GLY A O 1
ATOM 520 N N . GLY A 1 73 ? 69.498 39.446 39.058 1.00 12.79 69 GLY A N 1
ATOM 521 C CA . GLY A 1 73 ? 68.926 40.790 39.024 1.00 12.07 69 GLY A CA 1
ATOM 522 C C . GLY A 1 73 ? 67.522 40.711 39.570 1.00 12.13 69 GLY A C 1
ATOM 523 O O . GLY A 1 73 ? 66.717 39.855 39.120 1.00 12.72 69 GLY A O 1
ATOM 524 N N . PHE A 1 74 ? 67.260 41.545 40.572 1.00 11.33 70 PHE A N 1
ATOM 525 C CA . PHE A 1 74 ? 66.020 41.504 41.338 1.00 11.46 70 PHE A CA 1
ATOM 526 C C . PHE A 1 74 ? 65.424 42.900 41.357 1.00 10.63 70 PHE A C 1
ATOM 527 O O . PHE A 1 74 ? 66.161 43.886 41.446 1.00 9.99 70 PHE A O 1
ATOM 535 N N . HIS A 1 75 ? 64.100 42.968 41.264 1.00 10.38 71 HIS A N 1
ATOM 536 C CA . HIS A 1 75 ? 63.407 44.239 41.188 1.00 10.07 71 HIS A CA 1
ATOM 537 C C . HIS A 1 75 ? 62.458 44.342 42.368 1.00 10.12 71 HIS A C 1
ATOM 538 O O . HIS A 1 75 ? 61.747 43.376 42.651 1.00 10.39 71 HIS A O 1
ATOM 545 N N . TYR A 1 76 ? 62.436 45.510 43.016 1.00 10.00 72 TYR A N 1
ATOM 546 C CA . TYR A 1 76 ? 61.634 45.754 44.227 1.00 10.10 72 TYR A CA 1
ATOM 547 C C . TYR A 1 76 ? 60.700 46.936 44.042 1.00 10.64 72 TYR A C 1
ATOM 548 O O . TYR A 1 76 ? 61.108 47.991 43.552 1.00 10.27 72 TYR A O 1
ATOM 557 N N . ARG A 1 77 ? 59.448 46.750 44.431 1.00 11.63 73 ARG A N 1
ATOM 558 C CA . ARG A 1 77 ? 58.466 47.806 44.421 1.00 13.00 73 ARG A CA 1
ATOM 559 C C . ARG A 1 77 ? 57.995 48.038 45.871 1.00 11.72 73 ARG A C 1
ATOM 560 O O . ARG A 1 77 ? 57.963 47.112 46.690 1.00 11.18 73 ARG A O 1
ATOM 568 N N . PHE A 1 78 ? 57.628 49.277 46.171 1.00 10.87 74 PHE A N 1
ATOM 569 C CA . PHE A 1 78 ? 57.130 49.624 47.496 1.00 10.61 74 PHE A CA 1
ATOM 570 C C . PHE A 1 78 ? 55.641 49.337 47.515 1.00 11.10 74 PHE A C 1
ATOM 571 O O . PHE A 1 78 ? 54.862 50.008 46.800 1.00 11.08 74 PHE A O 1
ATOM 579 N N . ILE A 1 79 ? 55.269 48.327 48.317 1.00 11.07 75 ILE A N 1
ATOM 580 C CA A ILE A 1 79 ? 53.896 47.871 48.432 0.50 11.64 75 ILE A CA 1
ATOM 581 C CA B ILE A 1 79 ? 53.899 47.852 48.438 0.50 11.72 75 ILE A CA 1
ATOM 582 C C . ILE A 1 79 ? 53.609 47.728 49.923 1.00 11.58 75 ILE A C 1
ATOM 583 O O . ILE A 1 79 ? 54.364 47.056 50.654 1.00 11.14 75 ILE A O 1
ATOM 592 N N . ASP A 1 80 ? 52.550 48.403 50.376 1.00 11.60 76 ASP A N 1
ATOM 593 C CA . ASP A 1 80 ? 52.071 48.257 51.745 1.00 11.70 76 ASP A CA 1
ATOM 594 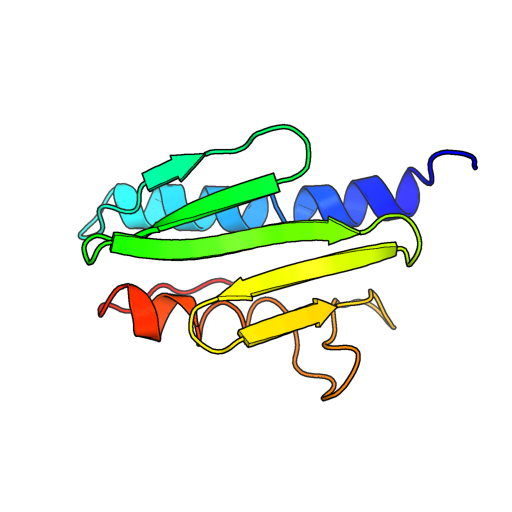C C . ASP A 1 80 ? 53.197 48.336 52.773 1.00 10.94 76 ASP A C 1
ATOM 595 O O . ASP A 1 80 ? 53.378 47.460 53.617 1.00 10.75 76 ASP A O 1
ATOM 600 N N . GLY A 1 81 ? 53.952 49.405 52.661 1.00 10.28 77 GLY A N 1
ATOM 601 C CA . GLY A 1 81 ? 54.865 49.808 53.683 1.00 10.08 77 GLY A CA 1
ATOM 602 C C . GLY A 1 81 ? 56.274 49.294 53.530 1.00 9.73 77 GLY A C 1
ATOM 603 O O . GLY A 1 81 ? 57.114 49.596 54.392 1.00 9.99 77 GLY A O 1
ATOM 604 N N . GLU A 1 82 ? 56.574 48.511 52.483 1.00 9.52 78 GLU A N 1
ATOM 605 C CA A GLU A 1 82 ? 57.939 48.020 52.327 0.50 9.15 78 GLU A CA 1
ATOM 606 C CA B GLU A 1 82 ? 57.924 47.964 52.341 0.50 9.25 78 GLU A CA 1
ATOM 607 C C . GLU A 1 82 ? 58.279 47.632 50.902 1.00 9.03 78 GLU A C 1
ATOM 608 O O . GLU A 1 82 ? 57.389 47.468 50.060 1.00 9.16 78 GLU A O 1
ATOM 619 N N . TRP A 1 83 ? 59.582 47.504 50.662 1.00 8.65 79 TRP A N 1
ATOM 620 C CA . TRP A 1 83 ? 60.132 47.144 49.363 1.00 8.79 79 TRP A CA 1
ATOM 621 C C . TRP A 1 83 ? 60.162 45.625 49.216 1.00 9.52 79 TRP A C 1
ATOM 622 O O . TRP A 1 83 ? 60.836 44.927 49.973 1.00 9.29 79 TRP A O 1
ATOM 633 N N . ARG A 1 84 ? 59.462 45.138 48.209 1.00 10.53 80 ARG A N 1
ATOM 634 C CA . ARG A 1 84 ? 59.273 43.710 48.004 1.00 11.77 80 ARG A CA 1
ATOM 635 C C . ARG A 1 84 ? 59.663 43.315 46.573 1.00 12.00 80 ARG A C 1
ATOM 636 O O . ARG A 1 84 ? 59.340 44.015 45.592 1.00 11.33 80 ARG A O 1
ATOM 644 N N . ASP A 1 85 ? 60.335 42.171 46.463 1.00 12.32 81 ASP A N 1
ATOM 645 C CA . ASP A 1 85 ? 60.681 41.579 45.181 1.00 13.14 81 ASP A CA 1
ATOM 646 C C . ASP A 1 85 ? 59.393 41.352 44.363 1.00 14.01 81 ASP A C 1
ATOM 647 O O . ASP A 1 85 ? 58.441 40.733 44.848 1.00 13.59 81 ASP A O 1
ATOM 652 N N . THR A 1 86 ? 59.381 41.876 43.129 1.00 14.62 82 THR A N 1
ATOM 653 C CA . THR A 1 86 ? 58.182 41.854 42.289 1.00 16.10 82 THR A CA 1
ATOM 654 C C . THR A 1 86 ? 57.827 40.427 41.847 1.00 18.06 82 THR A C 1
ATOM 655 O O . THR A 1 86 ? 56.722 40.188 41.365 1.00 18.52 82 THR A O 1
ATOM 659 N N . ARG A 1 87 ? 58.744 39.487 42.012 1.00 19.49 83 ARG A N 1
ATOM 660 C CA . ARG A 1 87 ? 58.458 38.109 41.647 1.00 22.28 83 ARG A CA 1
ATOM 661 C C . ARG A 1 87 ? 58.201 37.186 42.818 1.00 22.02 83 ARG A C 1
ATOM 662 O O . ARG A 1 87 ? 57.311 36.352 42.745 1.00 22.38 83 ARG A O 1
ATOM 670 N N . THR A 1 88 ? 58.970 37.329 43.893 1.00 20.20 84 THR A N 1
ATOM 671 C CA . THR A 1 88 ? 58.882 36.412 45.029 1.00 20.50 84 THR A CA 1
ATOM 672 C C . THR A 1 88 ? 58.296 37.024 46.296 1.00 19.61 84 THR A C 1
ATOM 673 O O . THR A 1 88 ? 57.949 36.296 47.220 1.00 19.63 84 THR A O 1
ATOM 677 N N . GLY A 1 89 ? 58.226 38.353 46.366 1.00 17.59 85 GLY A N 1
ATOM 678 C CA . GLY A 1 89 ? 57.753 39.040 47.545 1.00 17.27 85 GLY A CA 1
ATOM 679 C C . GLY A 1 89 ? 58.801 39.263 48.640 1.00 16.32 85 GLY A C 1
ATOM 680 O O . GLY A 1 89 ? 58.513 39.969 49.609 1.00 16.25 85 GLY A O 1
ATOM 681 N N . THR A 1 90 ? 60.002 38.710 48.470 1.00 15.56 86 THR A N 1
ATOM 682 C CA . THR A 1 90 ? 61.104 38.864 49.440 1.00 14.88 86 THR A CA 1
ATOM 683 C C . THR A 1 90 ? 61.411 40.323 49.705 1.00 13.26 86 THR A C 1
ATOM 684 O O . THR A 1 90 ? 61.487 41.141 48.776 1.00 12.17 86 THR A O 1
ATOM 688 N N . GLU A 1 91 ? 61.563 40.648 50.987 1.00 12.25 87 GLU A N 1
ATOM 689 C CA . GLU A 1 91 ? 61.787 42.047 51.387 1.00 11.16 87 GLU A CA 1
ATOM 690 C C . GLU A 1 91 ? 63.252 42.435 51.089 1.00 10.66 87 GLU A C 1
ATOM 691 O O . GLU A 1 91 ? 64.171 41.599 51.209 1.00 10.59 87 GLU A O 1
ATOM 697 N N . PHE A 1 92 ? 63.428 43.689 50.669 1.00 10.00 88 PHE A N 1
ATOM 698 C CA . PHE A 1 92 ? 64.681 44.207 50.141 1.00 9.57 88 PHE A CA 1
ATOM 699 C C . PHE A 1 92 ? 65.928 43.958 51.019 1.00 9.84 88 PHE A C 1
ATOM 700 O O . PHE A 1 92 ? 66.904 43.334 50.562 1.00 9.53 88 PHE A O 1
ATOM 708 N N . PHE A 1 93 ? 65.929 44.463 52.264 1.00 9.94 89 PHE A N 1
ATOM 709 C CA . PHE A 1 93 ? 67.141 44.346 53.081 1.00 10.45 89 PHE A CA 1
ATOM 710 C C . PHE A 1 93 ? 67.477 42.890 53.409 1.00 11.04 89 PHE A C 1
ATOM 711 O O . PHE A 1 93 ? 68.642 42.538 53.528 1.00 10.91 89 PHE A O 1
ATOM 719 N N . SER A 1 94 ? 66.468 42.027 53.537 1.00 11.38 90 SER A N 1
ATOM 720 C CA A SER A 1 94 ? 66.755 40.624 53.816 0.50 12.08 90 SER A CA 1
ATOM 721 C CA B SER A 1 94 ? 66.726 40.612 53.787 0.50 12.13 90 SER A CA 1
ATOM 722 C C . SER A 1 94 ? 67.454 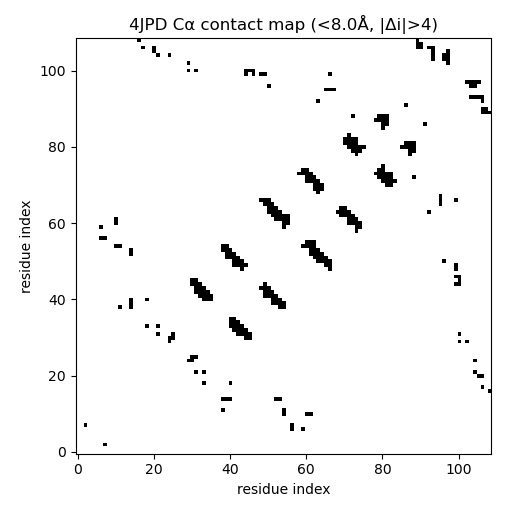39.983 52.606 1.00 12.15 90 SER A C 1
ATOM 723 O O . SER A 1 94 ? 68.403 39.209 52.786 1.00 12.39 90 SER A O 1
ATOM 728 N N . ALA A 1 95 ? 67.001 40.312 51.399 1.00 14.60 91 ALA A N 1
ATOM 729 C CA . ALA A 1 95 ? 67.622 39.794 50.192 1.00 14.68 91 ALA A CA 1
ATOM 730 C C . ALA A 1 95 ? 69.043 40.341 50.055 1.00 13.75 91 ALA A C 1
ATOM 731 O O . ALA A 1 95 ? 69.986 39.583 49.815 1.00 13.77 91 ALA A O 1
ATOM 733 N N . LEU A 1 96 ? 69.208 41.654 50.240 1.00 13.00 92 LEU A 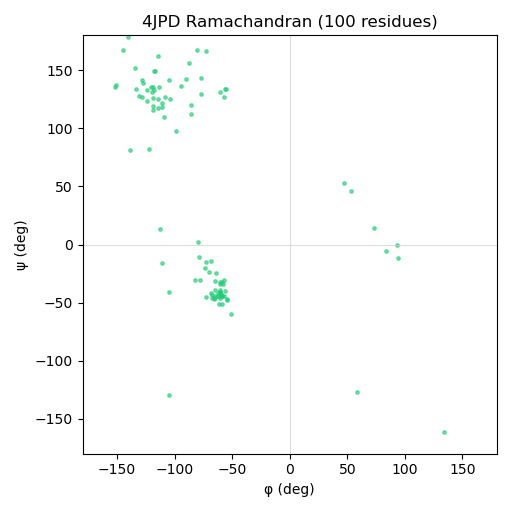N 1
ATOM 734 C CA . LEU A 1 96 ? 70.530 42.240 50.093 1.00 12.68 92 LEU A CA 1
ATOM 735 C C . LEU A 1 96 ? 71.541 41.658 51.086 1.00 13.14 92 LEU A C 1
ATOM 736 O O . LEU A 1 96 ? 72.694 41.422 50.734 1.00 13.05 92 LEU A O 1
ATOM 741 N N . THR A 1 97 ? 71.101 41.446 52.326 1.00 13.53 93 THR A N 1
ATOM 742 C CA . THR A 1 97 ? 71.924 40.804 53.345 1.00 14.89 93 THR A CA 1
ATOM 743 C C . THR A 1 97 ? 72.437 39.452 52.857 1.00 16.44 93 THR A C 1
ATOM 744 O O . THR A 1 97 ? 73.625 39.120 53.005 1.00 17.25 93 THR A O 1
ATOM 748 N N . ASP A 1 98 ? 71.525 38.663 52.308 1.00 17.38 94 ASP A N 1
ATOM 749 C CA A ASP A 1 98 ? 71.849 37.351 51.785 0.50 19.04 94 ASP A CA 1
ATOM 750 C CA B ASP A 1 98 ? 71.876 37.344 51.794 0.50 19.11 94 ASP A CA 1
ATOM 751 C C . ASP A 1 98 ? 72.932 37.451 50.696 1.00 19.00 94 ASP A C 1
ATOM 752 O O . ASP A 1 98 ? 74.004 36.826 50.790 1.00 19.60 94 ASP A O 1
ATOM 761 N N . TYR A 1 99 ? 72.671 38.270 49.679 1.00 18.38 95 TYR A N 1
ATOM 762 C CA . TYR A 1 99 ? 73.607 38.435 48.552 1.00 18.58 95 TYR A CA 1
ATOM 763 C C . TYR A 1 99 ? 74.987 39.019 48.955 1.00 19.13 95 TYR A C 1
ATOM 764 O O . TYR A 1 99 ? 76.060 38.508 48.542 1.00 19.44 95 TYR A O 1
ATOM 773 N N . ALA A 1 100 ? 74.980 40.047 49.792 1.00 18.82 96 ALA A N 1
ATOM 774 C CA . ALA A 1 100 ? 76.220 40.690 50.221 1.00 19.90 96 ALA A CA 1
ATOM 775 C C . ALA A 1 100 ? 77.054 39.769 51.110 1.00 22.21 96 ALA A C 1
ATOM 776 O O . ALA A 1 100 ? 78.278 39.690 50.960 1.00 23.24 96 ALA A O 1
ATOM 778 N N . THR A 1 101 ? 76.398 39.054 52.022 1.00 23.34 97 THR A N 1
ATOM 779 C CA . THR A 1 101 ? 77.087 38.064 52.851 1.00 25.90 97 THR A CA 1
ATOM 780 C C . THR A 1 101 ? 77.742 36.968 51.988 1.00 28.37 97 THR A C 1
ATOM 781 O O . THR A 1 101 ? 78.897 36.560 52.261 1.00 29.59 97 THR A O 1
ATOM 785 N N . GLN A 1 102 ? 77.030 36.488 50.963 1.00 28.25 98 GLN A N 1
ATOM 786 C CA . GLN A 1 102 ? 77.616 35.534 50.004 1.00 30.11 98 GLN A CA 1
ATOM 787 C C . GLN A 1 102 ? 78.915 36.066 49.396 1.00 28.47 98 GLN A C 1
ATOM 788 O O . GLN A 1 102 ? 79.913 35.350 49.315 1.00 31.38 98 GLN A O 1
ATOM 794 N N . GLN A 1 103 ? 78.891 37.316 48.956 1.00 24.00 99 GLN A N 1
ATOM 795 C CA . GLN A 1 103 ? 79.996 37.923 48.233 1.00 23.41 99 GLN A CA 1
ATOM 796 C C . GLN A 1 103 ? 81.143 38.466 49.100 1.00 24.48 99 GLN A C 1
ATOM 797 O O . GLN A 1 103 ? 82.278 38.503 48.628 1.00 25.19 99 GLN A O 1
ATOM 803 N N . ALA A 1 104 ? 80.849 38.918 50.319 1.00 24.38 100 ALA A N 1
ATOM 804 C CA . ALA A 1 104 ? 81.890 39.404 51.252 1.00 26.71 100 ALA A CA 1
ATOM 805 C C . ALA A 1 104 ? 82.660 38.261 51.922 1.00 29.84 100 ALA A C 1
ATOM 806 O O . ALA A 1 104 ? 83.846 38.406 52.294 1.00 31.98 100 ALA A O 1
ATOM 808 N N . GLY A 1 105 ? 81.982 37.131 52.113 1.00 31.13 101 GLY A N 1
ATOM 809 C CA . GLY A 1 105 ? 82.549 36.008 52.837 1.00 35.73 101 GLY A CA 1
ATOM 810 C C . GLY A 1 105 ? 82.626 36.278 54.330 1.00 37.93 101 GLY A C 1
ATOM 811 O O . GLY A 1 105 ? 83.274 35.555 55.056 1.00 40.38 101 GLY A O 1
ATOM 812 N N . LEU A 1 106 ? 81.927 37.318 54.768 1.00 36.92 102 LEU A N 1
ATOM 813 C CA . LEU A 1 106 ? 81.872 37.712 56.162 1.00 39.31 102 LEU A CA 1
ATOM 814 C C . LEU A 1 106 ? 80.523 38.389 56.282 1.00 35.85 102 LEU A C 1
ATOM 815 O O . LEU A 1 106 ? 80.163 39.174 55.408 1.00 33.64 102 LEU A O 1
ATOM 820 N N . PRO A 1 107 ? 79.766 38.089 57.344 1.00 36.50 103 PRO A N 1
ATOM 821 C CA . PRO A 1 107 ? 78.398 38.626 57.412 1.00 34.07 103 PRO A CA 1
ATOM 822 C C . PRO A 1 107 ? 78.359 40.137 57.310 1.00 31.51 103 PRO A C 1
ATOM 823 O O . PRO A 1 107 ? 79.138 40.830 57.976 1.00 32.34 103 PRO A O 1
ATOM 827 N N . ILE A 1 108 ? 77.456 40.658 56.491 1.00 29.50 104 ILE A N 1
ATOM 828 C CA . ILE A 1 108 ? 77.135 42.081 56.560 1.00 27.61 104 ILE A CA 1
ATOM 829 C C . ILE A 1 108 ? 75.630 42.191 56.682 1.00 24.81 104 ILE A C 1
ATOM 830 O O . ILE A 1 108 ? 74.879 41.641 55.895 1.00 23.70 104 ILE A O 1
ATOM 835 N N . THR A 1 109 ? 75.198 42.908 57.694 1.00 24.40 105 THR A N 1
ATOM 836 C CA . THR A 1 109 ? 73.812 42.859 58.080 1.00 22.82 105 THR A CA 1
ATOM 837 C C . THR A 1 109 ? 73.145 44.173 57.716 1.00 20.61 105 THR A C 1
ATOM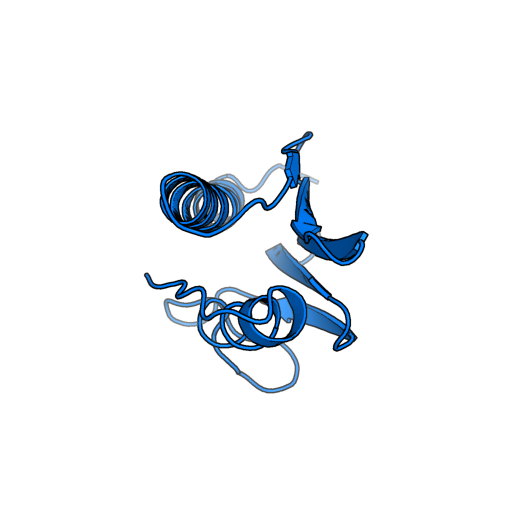 838 O O . THR A 1 109 ? 73.382 45.200 58.387 1.00 21.06 105 THR A O 1
ATOM 842 N N . PHE A 1 110 ? 72.273 44.129 56.708 1.00 17.97 106 PHE A N 1
ATOM 843 C CA . PHE A 1 110 ? 71.461 45.296 56.367 1.00 17.21 106 PHE A CA 1
ATOM 844 C C . PHE A 1 110 ? 70.101 45.210 57.077 1.00 17.10 106 PHE A C 1
ATOM 845 O O . PHE A 1 110 ? 69.473 44.148 57.111 1.00 16.65 106 PHE A O 1
ATOM 853 N N . SER A 1 111 ? 69.652 46.333 57.629 1.00 17.60 107 SER A N 1
ATOM 854 C CA . SER A 1 111 ? 68.408 46.372 58.382 1.00 18.20 107 SER A CA 1
ATOM 855 C C . SER A 1 111 ? 67.743 47.741 58.308 1.00 19.46 107 SER A C 1
ATOM 856 O O . SER A 1 111 ? 68.414 48.762 58.449 1.00 20.61 107 SER A O 1
ATOM 859 N N . ALA A 1 112 ? 66.432 47.769 58.122 1.00 19.22 108 ALA A N 1
ATOM 860 C CA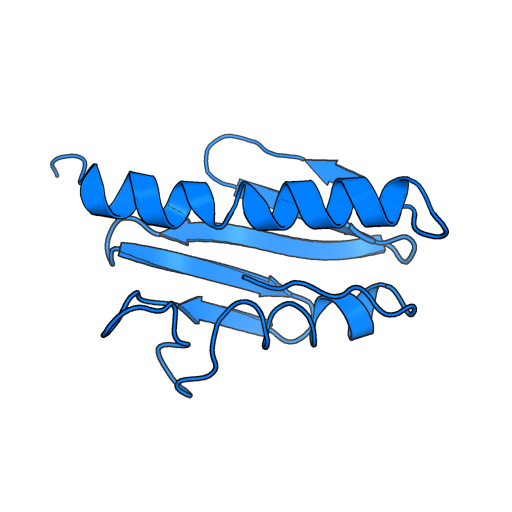 . ALA A 1 112 ? 65.671 48.951 58.424 1.00 20.71 108 ALA A CA 1
ATOM 861 C C . ALA A 1 112 ? 65.657 49.162 59.965 1.00 21.49 108 ALA A C 1
ATOM 862 O O . ALA A 1 112 ? 65.206 50.203 60.404 1.00 22.90 108 ALA A O 1
#

Nearest PDB structures (foldseek):
  4jpd-assembly1_A  TM=1.009E+00  e=2.364E-19  Burkholderia cenocepacia J2315
  4hs5-assembly2_B  TM=9.053E-01  e=2.301E-08  Psychromonas ingrahamii 37
  1soy-assembly1_A  TM=8.831E-01  e=1.300E-08  Escherichia coli
  9jb5-assembly1_B  TM=8.868E-01  e=7.363E-06  Arabidopsis thaliana
  2ga5-assembly1_A  TM=7.998E-01  e=1.435E-04  Saccharomyces cerevisiae